Protein AF-A0AAV3TCG2-F1 (afdb_monomer)

InterPro domains:
  IPR040624 Halobacterial output domain 1 [PF18545] (25-95)

pLDDT: mean 70.01, std 12.6, range [38.59, 86.44]

Structure (mmCIF, N/CA/C/O backbone):
data_AF-A0AAV3TCG2-F1
#
_entry.id   AF-A0AAV3TCG2-F1
#
loop_
_atom_site.group_PDB
_atom_site.id
_atom_site.type_symbol
_atom_site.label_atom_id
_atom_site.label_alt_id
_atom_site.label_comp_id
_atom_site.label_asym_id
_atom_site.label_entity_id
_atom_site.label_seq_id
_atom_site.pdbx_PDB_ins_code
_atom_site.Cartn_x
_atom_site.Cartn_y
_atom_site.Cartn_z
_atom_site.occupancy
_atom_site.B_iso_or_equiv
_atom_site.auth_seq_id
_atom_site.auth_comp_id
_atom_site.auth_asym_id
_atom_site.auth_atom_id
_atom_site.pdbx_PDB_model_num
ATOM 1 N N . MET A 1 1 ? 16.466 -32.791 27.736 1.00 48.09 1 MET A N 1
ATOM 2 C CA . MET A 1 1 ? 16.681 -32.815 26.272 1.00 48.09 1 MET A CA 1
ATOM 3 C C . MET A 1 1 ? 15.536 -33.584 25.642 1.00 48.09 1 MET A C 1
ATOM 5 O O . MET A 1 1 ? 15.319 -34.723 26.018 1.00 48.09 1 MET A O 1
ATOM 9 N N . GLY A 1 2 ? 14.793 -32.948 24.742 1.00 41.44 2 GLY A N 1
ATOM 10 C CA . GLY A 1 2 ? 13.639 -33.527 24.054 1.00 41.44 2 GLY A CA 1
ATOM 11 C C . GLY A 1 2 ? 13.072 -32.467 23.123 1.00 41.44 2 GLY A C 1
ATOM 12 O O . GLY A 1 2 ? 12.296 -31.622 23.546 1.00 41.44 2 GLY A O 1
ATOM 13 N N . ARG A 1 3 ? 13.614 -32.434 21.904 1.00 67.19 3 ARG A N 1
ATOM 14 C CA . ARG A 1 3 ? 13.292 -31.501 20.815 1.00 67.19 3 ARG A CA 1
ATOM 15 C C . ARG A 1 3 ? 11.817 -31.618 20.441 1.00 67.19 3 ARG A C 1
ATOM 17 O O . ARG A 1 3 ? 11.350 -32.743 20.454 1.00 67.19 3 ARG A O 1
ATOM 24 N N . ASN A 1 4 ? 11.191 -30.493 20.072 1.00 47.38 4 ASN A N 1
ATOM 25 C CA . ASN A 1 4 ? 10.195 -30.257 19.004 1.00 47.38 4 ASN A CA 1
ATOM 26 C C . ASN A 1 4 ? 10.027 -28.717 18.962 1.00 47.38 4 ASN A C 1
ATOM 28 O O . ASN A 1 4 ? 9.596 -28.133 19.943 1.00 47.38 4 ASN A O 1
ATOM 32 N N . GLY A 1 5 ? 10.482 -27.950 17.973 1.00 42.56 5 GLY A N 1
ATOM 33 C CA . GLY A 1 5 ? 10.334 -28.186 16.546 1.00 42.56 5 GLY A CA 1
ATOM 34 C C . GLY A 1 5 ? 9.096 -27.435 16.054 1.00 42.56 5 GLY A C 1
ATOM 35 O O . GLY A 1 5 ? 7.996 -27.944 16.195 1.00 42.56 5 GLY A O 1
ATOM 36 N N . ARG A 1 6 ? 9.322 -26.255 15.459 1.00 47.91 6 ARG A N 1
ATOM 37 C CA . ARG A 1 6 ? 8.387 -25.459 14.640 1.00 47.91 6 ARG A CA 1
ATOM 38 C C . ARG A 1 6 ? 7.120 -24.950 15.333 1.00 47.91 6 ARG A C 1
ATOM 40 O O . ARG A 1 6 ? 6.039 -25.503 15.192 1.00 47.91 6 ARG A O 1
ATOM 47 N N . GLY A 1 7 ? 7.244 -23.774 15.932 1.00 38.59 7 GLY A N 1
ATOM 48 C CA . GLY A 1 7 ? 6.184 -22.781 15.834 1.00 38.59 7 GLY A CA 1
ATOM 49 C C . GLY A 1 7 ? 6.502 -21.846 14.674 1.00 38.59 7 GLY A C 1
ATOM 50 O O . GLY A 1 7 ? 6.844 -20.698 14.924 1.00 38.59 7 GLY A O 1
ATOM 51 N N . ASP A 1 8 ? 6.418 -22.331 13.430 1.00 42.84 8 ASP A N 1
ATOM 52 C CA . ASP A 1 8 ? 6.100 -21.446 12.303 1.00 42.84 8 ASP A CA 1
ATOM 53 C C . ASP A 1 8 ? 4.649 -21.008 12.528 1.00 42.84 8 ASP A C 1
ATOM 55 O O . ASP A 1 8 ? 3.686 -21.588 12.045 1.00 42.84 8 ASP A O 1
ATOM 59 N N . ARG A 1 9 ? 4.501 -20.095 13.480 1.00 45.12 9 ARG A N 1
ATOM 60 C CA . ARG A 1 9 ? 3.286 -19.362 13.759 1.00 45.12 9 ARG A CA 1
ATOM 61 C C . ARG A 1 9 ? 3.659 -17.932 13.432 1.00 45.12 9 ARG A C 1
ATOM 63 O O . ARG A 1 9 ? 3.800 -17.113 14.333 1.00 45.12 9 ARG A O 1
ATOM 70 N N . SER A 1 10 ? 3.832 -17.632 12.142 1.00 41.59 10 SER A N 1
ATOM 71 C CA . SER A 1 10 ? 3.393 -16.310 11.699 1.00 41.59 10 SER A CA 1
ATOM 72 C C . SER A 1 10 ? 1.886 -16.321 11.889 1.00 41.59 10 SER A C 1
ATOM 74 O O . SER A 1 10 ? 1.126 -16.652 10.987 1.00 41.59 10 SER A O 1
ATOM 76 N N . ALA A 1 11 ? 1.477 -16.092 13.135 1.00 49.44 11 ALA A N 1
ATOM 77 C CA . ALA A 1 11 ? 0.148 -15.658 13.460 1.00 49.44 11 ALA A CA 1
ATOM 78 C C . ALA A 1 11 ? 0.002 -14.320 12.739 1.00 49.44 11 ALA A C 1
ATOM 80 O O . ALA A 1 11 ? 0.359 -13.269 13.261 1.00 49.44 11 ALA A O 1
ATOM 81 N N . THR A 1 12 ? -0.462 -14.369 11.495 1.00 51.91 12 THR A N 1
ATOM 82 C CA . THR A 1 12 ? -1.329 -13.315 11.002 1.00 51.91 12 THR A CA 1
ATOM 83 C C . THR A 1 12 ? -2.580 -13.442 11.862 1.00 51.91 12 THR A C 1
ATOM 85 O O . THR A 1 12 ? -3.475 -14.241 11.587 1.00 51.91 12 THR A O 1
ATOM 88 N N . ASP A 1 13 ? -2.517 -12.787 13.016 1.00 50.22 13 ASP A N 1
ATOM 89 C CA . ASP A 1 13 ? -3.588 -12.608 13.978 1.00 50.22 13 ASP A CA 1
ATOM 90 C C . ASP A 1 13 ? -4.738 -11.916 13.244 1.00 50.22 13 ASP A C 1
ATOM 92 O O . ASP A 1 13 ? -4.691 -10.712 13.044 1.00 50.22 13 ASP A O 1
ATOM 96 N N . GLY A 1 14 ? -5.664 -12.704 12.689 1.00 50.56 14 GLY A N 1
ATOM 97 C CA . GLY A 1 14 ? -7.011 -12.319 12.244 1.00 50.56 14 GLY A CA 1
ATOM 98 C C . GLY A 1 14 ? -7.206 -11.141 11.278 1.00 50.56 14 GLY A C 1
ATOM 99 O O . GLY A 1 14 ? -8.349 -10.889 10.914 1.00 50.56 14 GLY A O 1
ATOM 100 N N . GLY A 1 15 ? -6.169 -10.416 10.864 1.00 56.66 15 GLY A N 1
ATOM 101 C CA . GLY A 1 15 ? -6.274 -9.280 9.958 1.00 56.66 15 GLY A CA 1
ATOM 102 C C . GLY A 1 15 ? -6.472 -9.772 8.535 1.00 56.66 15 GLY A C 1
ATOM 103 O O . GLY A 1 15 ? -5.728 -10.642 8.073 1.00 56.66 15 GLY A O 1
ATOM 104 N N . ALA A 1 16 ? -7.468 -9.235 7.829 1.00 70.31 16 ALA A N 1
ATOM 105 C CA . ALA A 1 16 ? -7.618 -9.519 6.412 1.00 70.31 16 ALA A CA 1
ATOM 106 C C . ALA A 1 16 ? -6.323 -9.095 5.697 1.00 70.31 16 ALA A C 1
ATOM 108 O O . ALA A 1 16 ? -5.911 -7.935 5.758 1.00 70.31 16 ALA A O 1
ATOM 109 N N . GLU A 1 17 ? -5.641 -10.050 5.062 1.00 76.50 17 GLU A N 1
ATOM 110 C CA . GLU A 1 17 ? -4.557 -9.769 4.124 1.00 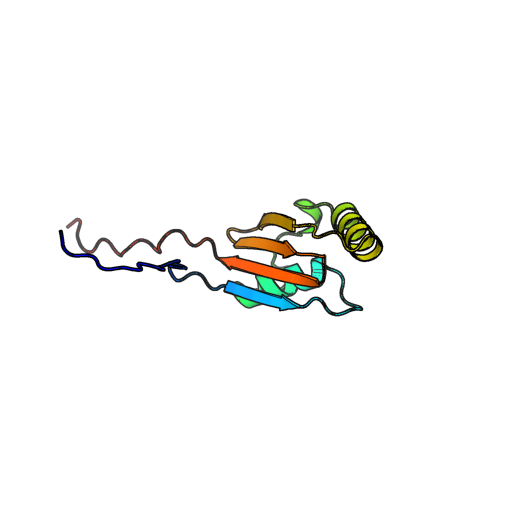76.50 17 GLU A CA 1
ATOM 111 C C . GLU A 1 17 ? -5.103 -9.971 2.713 1.00 76.50 17 GLU A C 1
ATOM 113 O O . GLU A 1 17 ? -5.606 -11.045 2.379 1.00 76.50 17 GLU A O 1
ATOM 118 N N . VAL A 1 18 ? -4.980 -8.948 1.871 1.00 82.44 18 VAL A N 1
ATOM 119 C CA . VAL A 1 18 ? -5.232 -9.066 0.438 1.00 82.44 18 VAL A CA 1
ATOM 120 C C . VAL A 1 18 ? -3.930 -8.867 -0.319 1.00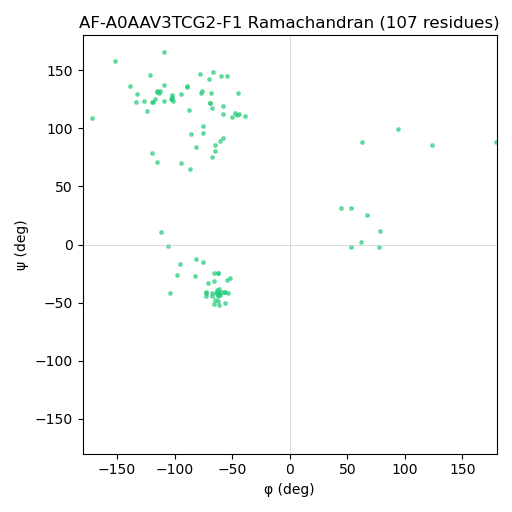 82.44 18 VAL A C 1
ATOM 122 O O . VAL A 1 18 ? -3.181 -7.915 -0.094 1.00 82.44 18 VAL A O 1
ATOM 125 N N . VAL A 1 19 ? -3.656 -9.789 -1.235 1.00 84.94 19 VAL A N 1
ATOM 126 C CA . VAL A 1 19 ? -2.588 -9.650 -2.219 1.00 84.94 19 VAL A CA 1
ATOM 127 C C . VAL A 1 19 ? -3.246 -9.434 -3.565 1.00 84.94 19 VAL A C 1
ATOM 129 O O . VAL A 1 19 ? -4.057 -10.252 -3.994 1.00 84.94 19 VAL A O 1
ATOM 132 N N . VAL A 1 20 ? -2.901 -8.329 -4.215 1.00 83.56 20 VAL A N 1
ATOM 133 C CA . VAL A 1 20 ? -3.359 -8.032 -5.566 1.00 83.56 20 VAL A CA 1
ATOM 134 C C . VAL A 1 20 ? -2.174 -7.853 -6.494 1.00 83.56 20 VAL A C 1
ATOM 136 O O . VAL A 1 20 ? -1.118 -7.333 -6.119 1.00 83.56 20 VAL A O 1
ATOM 139 N N . GLU A 1 21 ? -2.379 -8.283 -7.727 1.00 82.88 21 GLU A N 1
ATOM 140 C CA . GLU A 1 21 ? -1.484 -7.985 -8.829 1.00 82.88 21 GLU A CA 1
ATOM 141 C C . GLU A 1 21 ? -2.015 -6.752 -9.550 1.00 82.88 21 GLU A C 1
ATOM 143 O O . GLU A 1 21 ? -3.200 -6.662 -9.883 1.00 82.88 21 GLU A O 1
ATOM 148 N N . ARG A 1 22 ? -1.134 -5.778 -9.754 1.00 79.56 22 ARG A N 1
ATOM 149 C CA . ARG A 1 22 ? -1.431 -4.569 -10.511 1.00 79.56 22 ARG A CA 1
ATOM 150 C C . ARG A 1 22 ? -1.620 -4.942 -11.983 1.00 79.56 22 ARG A C 1
ATOM 152 O O . ARG A 1 22 ? -0.761 -5.589 -12.577 1.00 79.56 22 ARG A O 1
ATOM 159 N N . GLY A 1 23 ? -2.711 -4.480 -12.591 1.00 73.38 23 GLY A N 1
ATOM 160 C CA . GLY A 1 23 ? -2.889 -4.596 -14.039 1.00 73.38 23 GLY A CA 1
ATOM 161 C C . GLY A 1 23 ? -1.878 -3.731 -14.816 1.00 73.38 23 GLY A C 1
ATOM 162 O O . GLY A 1 23 ? -1.523 -2.649 -14.349 1.00 73.38 23 GLY A O 1
ATOM 163 N N . PRO A 1 24 ? -1.451 -4.135 -16.026 1.00 67.44 24 PRO A N 1
ATOM 164 C CA . PRO A 1 24 ? -0.448 -3.401 -16.811 1.00 67.44 24 PRO A CA 1
ATOM 165 C C . PRO A 1 24 ? -0.889 -1.981 -17.212 1.00 67.44 24 PRO A C 1
ATOM 167 O O . PRO A 1 24 ? -0.049 -1.114 -17.432 1.00 67.44 24 PRO A O 1
ATOM 170 N N . GLU A 1 25 ? -2.199 -1.735 -17.280 1.00 70.69 25 GLU A N 1
ATOM 171 C CA . GLU A 1 25 ? -2.804 -0.439 -17.627 1.00 70.69 25 GLU A CA 1
ATOM 172 C C . GLU A 1 25 ? -3.395 0.287 -16.402 1.00 70.69 25 GLU A C 1
ATOM 174 O O . GLU A 1 25 ? -3.932 1.389 -16.513 1.00 70.69 25 GLU A O 1
ATOM 179 N N . GLU A 1 26 ? -3.328 -0.327 -15.216 1.00 74.94 26 GLU A N 1
ATOM 180 C CA . GLU A 1 26 ? -3.848 0.243 -13.973 1.00 74.94 26 GLU A CA 1
ATOM 181 C C . GLU A 1 26 ? -2.758 1.075 -13.286 1.00 74.94 26 GLU A C 1
ATOM 183 O O . GLU A 1 26 ? -1.609 0.648 -13.195 1.00 74.94 26 GLU A O 1
ATOM 188 N N . SER A 1 27 ? -3.079 2.269 -12.780 1.00 77.06 27 SER A N 1
ATOM 189 C CA . SER A 1 27 ? -2.148 3.038 -11.941 1.00 77.06 27 SER A CA 1
ATOM 190 C C . SER A 1 27 ? -1.969 2.367 -10.582 1.00 77.06 27 SER A C 1
ATOM 192 O O . SER A 1 27 ? -2.943 1.899 -9.989 1.00 77.06 27 SER A O 1
ATOM 194 N N . LEU A 1 28 ? -0.750 2.391 -10.037 1.00 76.81 28 LEU A N 1
ATOM 195 C CA . LEU A 1 28 ? -0.458 1.795 -8.728 1.00 76.81 28 LEU A CA 1
ATOM 196 C C . LEU A 1 28 ? -1.394 2.321 -7.630 1.00 76.81 28 LEU A C 1
ATOM 198 O O . LEU A 1 28 ? -1.919 1.551 -6.830 1.00 76.81 28 LEU A O 1
ATOM 202 N N . THR A 1 29 ? -1.668 3.624 -7.636 1.00 76.25 29 THR A N 1
ATOM 203 C CA . THR A 1 29 ? -2.585 4.263 -6.685 1.00 76.25 29 THR A CA 1
ATOM 204 C C . THR A 1 29 ? -3.994 3.693 -6.765 1.00 76.25 29 THR A C 1
ATOM 206 O O . THR A 1 29 ? -4.615 3.448 -5.736 1.00 76.25 29 THR A O 1
ATOM 209 N N . ARG A 1 30 ? -4.493 3.433 -7.977 1.00 79.88 30 ARG A N 1
ATOM 210 C CA . ARG A 1 30 ? -5.823 2.854 -8.188 1.00 79.88 30 ARG A CA 1
ATOM 211 C C . ARG A 1 30 ? -5.880 1.413 -7.691 1.00 79.88 30 ARG A C 1
ATOM 213 O O . ARG A 1 30 ? -6.836 1.048 -7.016 1.00 79.88 30 ARG A O 1
ATOM 220 N N . ALA A 1 31 ? -4.833 0.632 -7.949 1.00 83.75 31 ALA A N 1
ATOM 221 C CA . ALA A 1 31 ? -4.718 -0.731 -7.443 1.00 83.75 31 ALA A CA 1
ATOM 222 C C . ALA A 1 31 ? -4.726 -0.768 -5.901 1.00 83.75 31 ALA A C 1
ATOM 224 O O . ALA A 1 31 ? -5.435 -1.579 -5.300 1.00 83.75 31 ALA A O 1
ATOM 225 N N . ILE A 1 32 ? -3.996 0.149 -5.252 1.00 80.00 32 ILE A N 1
ATOM 226 C CA . ILE A 1 32 ? -3.981 0.283 -3.787 1.00 80.00 32 ILE A CA 1
ATOM 227 C C . ILE A 1 32 ? -5.359 0.725 -3.277 1.00 80.00 32 ILE A C 1
ATOM 229 O O . ILE A 1 32 ? -5.908 0.053 -2.408 1.00 80.00 32 ILE A O 1
ATOM 233 N N . LEU A 1 33 ? -5.947 1.795 -3.827 1.00 80.25 33 LEU A N 1
ATOM 234 C CA . LEU A 1 33 ? -7.264 2.305 -3.420 1.00 80.25 33 LEU A CA 1
ATOM 235 C C . LEU A 1 33 ? -8.343 1.234 -3.523 1.00 80.25 33 LEU A C 1
ATOM 237 O O . LEU A 1 33 ? -9.040 0.978 -2.548 1.00 80.25 33 LEU A O 1
ATOM 241 N N . ARG A 1 34 ? -8.434 0.553 -4.668 1.00 83.06 34 ARG A N 1
ATOM 242 C CA . ARG A 1 34 ? -9.371 -0.552 -4.886 1.00 83.06 34 ARG A CA 1
ATOM 243 C C . ARG A 1 34 ? -9.196 -1.655 -3.846 1.00 83.06 34 ARG A C 1
ATOM 245 O O . ARG A 1 34 ? -10.183 -2.205 -3.365 1.00 83.06 34 ARG A O 1
ATOM 252 N N . SER A 1 35 ? -7.955 -1.981 -3.502 1.00 83.62 35 SER A N 1
ATOM 253 C CA . SER A 1 35 ? -7.648 -3.049 -2.551 1.00 83.62 35 SER A CA 1
ATOM 254 C C . SER A 1 35 ? -7.991 -2.658 -1.118 1.00 83.62 35 SER A C 1
ATOM 256 O O . SER A 1 35 ? -8.633 -3.438 -0.423 1.00 83.62 35 SER A O 1
ATOM 258 N N . VAL A 1 36 ? -7.641 -1.440 -0.688 1.00 80.00 36 VAL A N 1
ATOM 259 C CA . VAL A 1 36 ? -8.031 -0.914 0.631 1.00 80.00 36 VAL A CA 1
ATOM 260 C C . VAL A 1 36 ? -9.553 -0.784 0.724 1.00 80.00 36 VAL A C 1
ATOM 262 O O . VAL A 1 36 ? -10.133 -1.146 1.743 1.00 80.00 36 VAL A O 1
ATOM 265 N N . ALA A 1 37 ? -10.208 -0.320 -0.341 1.00 82.06 37 ALA A N 1
ATOM 266 C CA . ALA A 1 37 ? -11.659 -0.181 -0.428 1.00 82.06 37 ALA A CA 1
ATOM 267 C C . ALA A 1 37 ? -12.354 -1.539 -0.298 1.00 82.06 37 ALA A C 1
ATOM 269 O O . ALA A 1 37 ? -13.258 -1.693 0.520 1.00 82.06 37 ALA A O 1
ATOM 270 N N . ALA A 1 38 ? -11.889 -2.542 -1.050 1.00 82.38 38 ALA A N 1
ATOM 271 C CA . ALA A 1 38 ? -12.403 -3.907 -0.977 1.00 82.38 38 ALA A CA 1
ATOM 272 C C . ALA A 1 38 ? -12.205 -4.524 0.413 1.00 82.38 38 ALA A C 1
ATOM 274 O O . ALA A 1 38 ? -13.091 -5.216 0.905 1.00 82.38 38 ALA A O 1
ATOM 275 N N . LEU A 1 39 ? -11.065 -4.247 1.046 1.00 79.62 39 LEU A N 1
ATOM 276 C CA . LEU A 1 39 ? -10.711 -4.785 2.354 1.00 79.62 39 LEU A CA 1
ATOM 277 C C . LEU A 1 39 ? 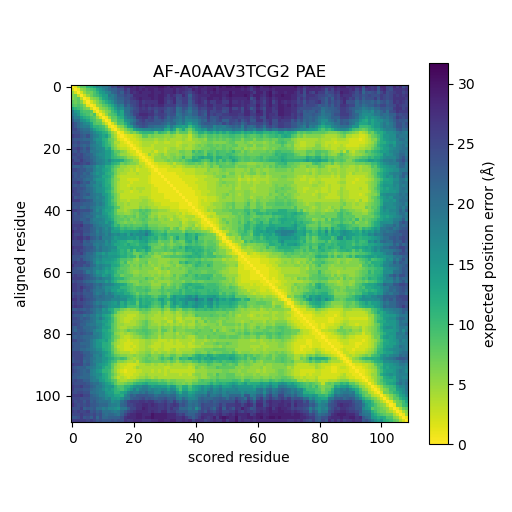-11.523 -4.134 3.485 1.00 79.62 39 LEU A C 1
ATOM 279 O O . LEU A 1 39 ? -12.046 -4.834 4.341 1.00 79.62 39 LEU A O 1
ATOM 283 N N . LYS A 1 40 ? -11.727 -2.813 3.436 1.00 75.62 40 LYS A N 1
ATOM 284 C CA . LYS A 1 40 ? -12.566 -2.077 4.397 1.00 75.62 40 LYS A CA 1
ATOM 285 C C . LYS A 1 40 ? -14.069 -2.142 4.102 1.00 75.62 40 LYS A C 1
ATOM 287 O O . LYS A 1 40 ? -14.867 -1.719 4.934 1.00 75.62 40 LYS A O 1
ATOM 292 N N . GLY A 1 41 ? -14.464 -2.616 2.921 1.00 76.69 41 GLY A N 1
ATOM 293 C CA . GLY A 1 41 ? -15.856 -2.598 2.465 1.00 76.69 41 GLY A CA 1
ATOM 294 C C . GLY A 1 41 ? -16.410 -1.190 2.210 1.00 76.69 41 GLY A C 1
ATOM 295 O O . GLY A 1 41 ? -17.619 -0.984 2.305 1.00 76.69 41 GLY A O 1
ATOM 296 N N . VAL A 1 42 ? -15.545 -0.219 1.903 1.00 81.12 42 VAL A N 1
ATOM 297 C CA . VAL A 1 42 ? -15.924 1.179 1.623 1.00 81.12 42 VAL A CA 1
ATOM 298 C C . VAL A 1 42 ? -15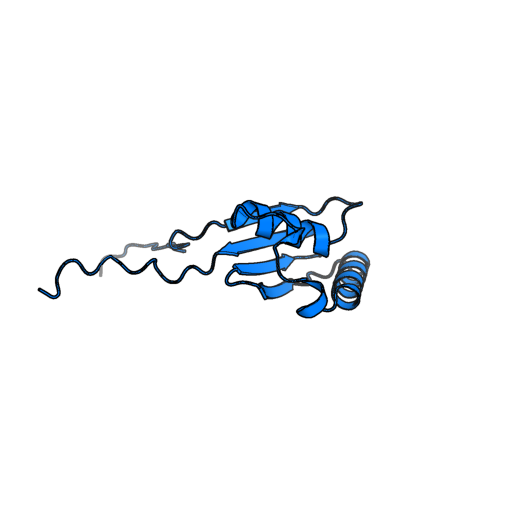.741 1.510 0.145 1.00 81.12 42 VAL A C 1
ATOM 300 O O . VAL A 1 42 ? -15.099 0.773 -0.600 1.00 81.12 42 VAL A O 1
ATOM 303 N N . ALA A 1 43 ? -16.311 2.625 -0.311 1.00 74.69 43 ALA A N 1
ATOM 304 C CA . ALA A 1 43 ? -16.103 3.086 -1.679 1.00 74.69 43 ALA A CA 1
ATOM 305 C C . ALA A 1 43 ? -14.732 3.769 -1.827 1.00 74.69 43 ALA A C 1
ATOM 307 O O . ALA A 1 43 ? -14.295 4.479 -0.929 1.00 74.69 43 ALA A O 1
ATOM 308 N N . GLU A 1 44 ? -14.093 3.650 -2.997 1.00 72.56 44 GLU A N 1
ATOM 309 C CA . GLU A 1 44 ? -12.801 4.308 -3.289 1.00 72.56 44 GLU A CA 1
ATOM 310 C C . GLU A 1 44 ? -12.830 5.829 -3.053 1.00 72.56 44 GLU A C 1
ATOM 312 O O . GLU A 1 44 ? -11.822 6.416 -2.688 1.00 72.56 44 GLU A O 1
ATOM 317 N N . ARG A 1 45 ? -13.998 6.457 -3.240 1.00 71.62 45 ARG A N 1
ATOM 318 C CA . ARG A 1 45 ? -14.240 7.894 -3.020 1.00 71.62 45 ARG A CA 1
ATOM 319 C C . ARG A 1 45 ? -14.354 8.308 -1.547 1.00 71.62 45 ARG A C 1
ATOM 321 O O . ARG A 1 45 ? -14.367 9.499 -1.273 1.00 71.62 45 ARG A O 1
ATOM 328 N N . ASP A 1 46 ? -14.536 7.341 -0.653 1.00 70.12 46 ASP A N 1
ATOM 329 C CA . ASP A 1 46 ? -14.652 7.544 0.798 1.00 70.12 46 ASP A CA 1
ATOM 330 C C . ASP A 1 46 ? -13.297 7.354 1.500 1.00 70.12 46 ASP A C 1
ATOM 332 O O . ASP A 1 46 ? -13.098 7.788 2.630 1.00 70.12 46 ASP A O 1
ATOM 336 N N . LEU A 1 47 ? -12.336 6.727 0.812 1.00 68.44 47 LEU A N 1
ATOM 337 C CA . LEU A 1 47 ? -10.958 6.674 1.271 1.00 68.44 47 LEU A CA 1
ATOM 338 C C . LEU A 1 47 ? -10.344 8.070 1.166 1.00 68.44 47 LEU A C 1
ATOM 340 O O . LEU A 1 47 ? -10.282 8.638 0.075 1.00 68.44 47 LEU A O 1
ATOM 344 N N . ASP A 1 48 ? -9.870 8.580 2.304 1.00 63.38 48 ASP A N 1
ATOM 345 C CA . ASP A 1 48 ? -9.061 9.798 2.390 1.00 63.38 48 ASP A CA 1
ATOM 346 C C . ASP A 1 48 ? -7.985 9.777 1.302 1.00 63.38 48 ASP A C 1
ATOM 348 O O . ASP A 1 48 ? -7.341 8.747 1.073 1.00 63.38 48 ASP A O 1
ATOM 352 N N . THR A 1 49 ? -7.870 10.862 0.544 1.00 65.94 49 THR A N 1
ATOM 353 C CA . THR A 1 49 ? -7.197 10.841 -0.749 1.00 65.94 49 THR A CA 1
ATOM 354 C C . THR A 1 49 ? -5.758 10.358 -0.562 1.00 65.94 49 THR A C 1
ATOM 356 O O . THR A 1 49 ? -4.936 11.050 0.023 1.00 65.94 49 THR A O 1
ATOM 359 N N . LEU A 1 50 ? -5.407 9.171 -1.076 1.00 65.81 50 LEU A N 1
ATOM 360 C CA . LEU A 1 50 ? -4.039 8.627 -0.973 1.00 65.81 50 LEU A CA 1
ATOM 361 C C . LEU A 1 50 ? -2.979 9.627 -1.469 1.00 65.81 50 LEU A C 1
ATOM 363 O O . LEU A 1 50 ? -1.862 9.640 -0.969 1.00 65.81 50 LEU A O 1
ATOM 367 N N . TYR A 1 51 ? -3.376 10.493 -2.403 1.00 61.28 51 TYR A N 1
ATOM 368 C CA . TYR A 1 51 ? -2.616 11.612 -2.955 1.00 61.28 51 TYR A CA 1
ATOM 369 C C . TYR A 1 51 ? -2.240 12.693 -1.923 1.00 61.28 51 TYR A C 1
ATOM 371 O O . TYR A 1 51 ? -1.266 13.407 -2.133 1.00 61.28 51 TYR A O 1
ATOM 379 N N . GLU A 1 52 ? -2.984 12.828 -0.822 1.00 66.00 52 GLU A N 1
ATOM 380 C CA . GLU A 1 52 ? -2.660 13.746 0.280 1.00 66.00 52 GLU A CA 1
ATOM 381 C C . GLU A 1 52 ? -1.628 13.149 1.244 1.00 66.00 52 GLU A C 1
ATOM 383 O O . GLU A 1 52 ? -0.865 13.883 1.867 1.00 66.00 52 GLU A O 1
ATOM 388 N N . SER A 1 53 ? -1.569 11.817 1.346 1.00 65.94 53 SER A N 1
ATOM 389 C CA . SER A 1 53 ? -0.634 11.111 2.235 1.00 65.94 53 SER A CA 1
ATOM 390 C C . SER A 1 53 ? 0.631 10.612 1.533 1.00 65.94 53 SER A C 1
ATOM 392 O O . SER A 1 53 ? 1.661 10.429 2.182 1.00 65.94 53 SER A O 1
ATOM 394 N N . VAL A 1 54 ? 0.573 10.353 0.226 1.00 67.25 54 VAL A N 1
ATOM 395 C CA . VAL A 1 54 ? 1.688 9.807 -0.546 1.00 67.25 54 VAL A CA 1
ATOM 396 C C . VAL A 1 54 ? 1.797 10.489 -1.903 1.00 67.25 54 VAL A C 1
ATOM 398 O O . VAL A 1 54 ? 0.811 10.673 -2.618 1.00 67.25 54 VAL A O 1
ATOM 401 N N . ASP A 1 55 ? 3.030 10.816 -2.283 1.00 74.00 55 ASP A N 1
ATOM 402 C CA . ASP A 1 55 ? 3.322 11.356 -3.603 1.00 74.00 55 ASP A CA 1
ATOM 403 C C . ASP A 1 55 ? 3.258 10.228 -4.644 1.00 74.00 55 ASP A C 1
ATOM 405 O O . ASP A 1 55 ? 4.139 9.366 -4.750 1.00 74.00 55 ASP A O 1
ATOM 409 N N . VAL A 1 56 ? 2.146 10.196 -5.375 1.00 71.31 56 VAL A N 1
ATOM 410 C CA . VAL A 1 56 ? 1.855 9.156 -6.368 1.00 71.31 56 VAL A CA 1
ATOM 411 C C . VAL A 1 56 ? 2.821 9.193 -7.549 1.00 71.31 56 VAL A C 1
ATOM 413 O O . VAL A 1 56 ? 3.133 8.142 -8.107 1.00 71.31 56 VAL A O 1
ATOM 416 N N . GLU A 1 57 ? 3.325 10.375 -7.914 1.00 74.31 57 GLU A N 1
ATOM 417 C CA . GLU A 1 57 ? 4.243 10.537 -9.039 1.00 74.31 57 GLU A CA 1
ATOM 418 C C . GLU A 1 57 ? 5.620 9.987 -8.673 1.00 74.31 57 GLU A C 1
ATOM 420 O O . GLU A 1 57 ? 6.237 9.265 -9.464 1.00 74.31 57 GLU A O 1
ATOM 425 N N . ALA A 1 58 ? 6.076 10.245 -7.444 1.00 77.19 58 ALA A N 1
ATOM 426 C CA . ALA A 1 58 ? 7.293 9.652 -6.911 1.00 77.19 58 ALA A CA 1
ATOM 427 C C . ALA A 1 58 ? 7.199 8.119 -6.849 1.00 77.19 58 ALA A C 1
ATOM 429 O O . ALA A 1 58 ? 8.147 7.428 -7.234 1.00 77.19 58 ALA A O 1
ATOM 430 N N . LEU A 1 59 ? 6.056 7.578 -6.415 1.00 75.69 59 LEU A N 1
ATOM 431 C CA . LEU A 1 59 ? 5.844 6.134 -6.307 1.00 75.69 59 LEU A CA 1
ATOM 432 C C . LEU A 1 59 ? 5.799 5.449 -7.686 1.00 75.69 59 LEU A C 1
ATOM 434 O O . LEU A 1 59 ? 6.450 4.421 -7.888 1.00 75.69 59 LEU A O 1
ATOM 438 N N . GLU A 1 60 ? 5.094 6.038 -8.656 1.00 77.38 60 GLU A N 1
ATOM 439 C CA . GLU A 1 60 ? 5.050 5.552 -10.043 1.00 77.38 60 GLU A CA 1
ATOM 440 C C . GLU A 1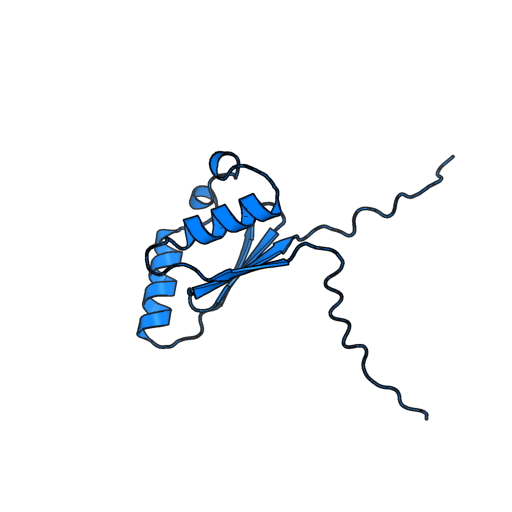 60 ? 6.433 5.628 -10.708 1.00 77.38 60 GLU A C 1
ATOM 442 O O . GLU A 1 60 ? 6.861 4.681 -11.372 1.00 77.38 60 GLU A O 1
ATOM 447 N N . SER A 1 61 ? 7.173 6.719 -10.489 1.00 80.12 61 SER A N 1
ATOM 448 C CA . SER A 1 61 ? 8.541 6.883 -10.995 1.00 80.12 61 SER A CA 1
ATOM 449 C C . SER A 1 61 ? 9.492 5.836 -10.408 1.00 80.12 61 SER A C 1
ATOM 451 O O . SER A 1 61 ? 10.273 5.216 -11.138 1.00 80.12 61 SER A O 1
ATOM 453 N N . LEU A 1 62 ? 9.382 5.577 -9.101 1.00 77.31 62 LEU A N 1
ATOM 454 C CA . LEU A 1 62 ? 10.178 4.577 -8.398 1.00 77.31 62 LEU A CA 1
ATOM 455 C C . LEU A 1 62 ? 9.922 3.167 -8.945 1.00 77.31 62 LEU A C 1
ATOM 457 O O . LEU A 1 62 ? 10.871 2.427 -9.207 1.00 77.31 62 LEU A O 1
ATOM 461 N N . VAL A 1 63 ? 8.658 2.814 -9.175 1.00 74.19 63 VAL A N 1
ATOM 462 C CA . VAL A 1 63 ? 8.275 1.532 -9.777 1.00 74.19 63 VAL A CA 1
ATOM 463 C C . VAL A 1 63 ? 8.769 1.411 -11.212 1.00 74.19 63 VAL A C 1
ATOM 465 O O . VAL A 1 63 ? 9.405 0.416 -11.554 1.00 74.19 63 VAL A O 1
ATOM 468 N N . ARG A 1 64 ? 8.566 2.438 -12.043 1.00 76.81 64 ARG A N 1
ATOM 469 C CA . ARG A 1 64 ? 9.038 2.433 -13.434 1.00 76.81 64 ARG A CA 1
ATOM 470 C C . ARG A 1 64 ? 10.548 2.208 -13.507 1.00 76.81 64 ARG A C 1
ATOM 472 O O . ARG A 1 64 ? 11.037 1.457 -14.348 1.00 76.81 64 ARG A O 1
ATOM 479 N N . HIS A 1 65 ? 11.290 2.843 -12.605 1.00 76.62 65 HIS A N 1
ATOM 480 C CA . HIS A 1 65 ? 12.735 2.690 -12.510 1.00 76.62 65 HIS A CA 1
ATOM 481 C C . HIS A 1 65 ? 13.154 1.309 -11.969 1.00 76.62 65 HIS A C 1
ATOM 483 O O . HIS A 1 65 ? 14.177 0.769 -12.388 1.00 76.62 65 HIS A O 1
ATOM 489 N N . SER A 1 66 ? 12.349 0.722 -11.078 1.00 75.75 66 SER A N 1
ATOM 490 C CA . SER A 1 66 ? 12.506 -0.642 -10.563 1.00 75.75 66 SER A CA 1
ATOM 491 C C . SER A 1 66 ? 12.396 -1.683 -11.676 1.00 75.75 66 SER A C 1
ATOM 493 O O . SER A 1 66 ? 13.319 -2.483 -11.833 1.00 75.75 66 SER A O 1
ATOM 495 N N . SER A 1 67 ? 11.322 -1.636 -12.476 1.00 71.12 67 SER A N 1
ATOM 496 C CA . SER A 1 67 ? 11.110 -2.556 -13.604 1.00 71.12 67 SER A CA 1
ATOM 497 C C . SER A 1 67 ? 12.193 -2.402 -14.669 1.00 71.12 67 SER A C 1
ATOM 499 O O . SER A 1 67 ? 12.686 -3.391 -15.196 1.00 71.12 67 SER A O 1
ATOM 501 N N . ALA A 1 68 ? 12.631 -1.169 -14.948 1.00 72.56 68 ALA A N 1
ATOM 502 C CA . ALA A 1 68 ? 13.689 -0.920 -15.927 1.00 72.56 68 ALA A CA 1
ATOM 503 C C . ALA A 1 68 ? 15.061 -1.493 -15.518 1.00 72.56 68 ALA A C 1
ATOM 505 O O . ALA A 1 68 ? 15.904 -1.732 -16.380 1.00 72.56 68 ALA A O 1
ATOM 506 N N . ARG A 1 69 ? 15.310 -1.683 -14.216 1.00 71.94 69 ARG A N 1
ATOM 507 C CA . ARG A 1 69 ? 16.594 -2.166 -13.678 1.00 71.94 69 ARG A CA 1
ATOM 508 C C . ARG A 1 69 ? 16.520 -3.566 -13.065 1.00 71.94 69 ARG A C 1
ATOM 510 O O . ARG A 1 69 ? 17.456 -3.933 -12.357 1.00 71.94 69 ARG A O 1
ATOM 517 N N . ASP A 1 70 ? 15.416 -4.292 -13.260 1.00 68.12 70 ASP A N 1
ATOM 518 C CA . ASP A 1 70 ? 15.120 -5.578 -12.595 1.00 68.12 70 ASP A CA 1
ATOM 519 C C . ASP A 1 70 ? 15.427 -5.547 -11.080 1.00 68.12 70 ASP A C 1
ATOM 521 O O . ASP A 1 70 ? 15.886 -6.496 -10.448 1.00 68.12 70 ASP A O 1
ATOM 525 N N . SER A 1 71 ? 15.263 -4.371 -10.475 1.00 69.06 71 SER A N 1
ATOM 526 C CA . SER A 1 71 ? 15.626 -4.143 -9.084 1.00 69.06 71 SER A CA 1
ATOM 527 C C . SER A 1 71 ? 14.424 -4.488 -8.218 1.00 69.06 71 SER A C 1
ATOM 529 O O . SER A 1 71 ? 13.301 -4.109 -8.531 1.00 69.06 71 SER A O 1
ATOM 531 N N . ARG A 1 72 ? 14.627 -5.197 -7.103 1.00 70.00 72 ARG A N 1
ATOM 532 C CA . ARG A 1 72 ? 13.545 -5.483 -6.149 1.00 70.00 72 ARG A CA 1
ATOM 533 C C . ARG A 1 72 ? 13.328 -4.289 -5.227 1.00 70.00 72 ARG A C 1
ATOM 535 O O . ARG A 1 72 ? 13.853 -4.260 -4.117 1.00 70.00 72 ARG A O 1
ATOM 542 N N . VAL A 1 73 ? 12.549 -3.308 -5.676 1.00 76.25 73 VAL A N 1
ATOM 543 C CA . VAL A 1 73 ? 12.076 -2.237 -4.792 1.00 76.25 73 VAL A CA 1
ATOM 544 C C . VAL A 1 73 ? 10.943 -2.765 -3.913 1.00 76.25 73 VAL A C 1
ATOM 546 O O . VAL A 1 73 ? 10.002 -3.397 -4.398 1.00 76.25 73 VAL A O 1
ATOM 549 N N . ARG A 1 74 ? 11.040 -2.498 -2.608 1.00 81.56 74 ARG A N 1
ATOM 550 C CA . ARG A 1 74 ? 9.966 -2.704 -1.635 1.00 81.56 74 ARG A CA 1
ATOM 551 C C . ARG A 1 74 ? 9.620 -1.359 -1.011 1.00 81.56 74 ARG A C 1
ATOM 553 O O . ARG A 1 74 ? 10.492 -0.733 -0.417 1.00 81.56 74 ARG A O 1
ATOM 560 N N . VAL A 1 75 ? 8.360 -0.958 -1.122 1.00 81.00 75 VAL A N 1
ATOM 561 C CA . VAL A 1 75 ? 7.812 0.217 -0.436 1.00 81.00 75 VAL A CA 1
ATOM 562 C C . VAL A 1 75 ? 6.811 -0.274 0.594 1.00 81.00 75 VAL A C 1
ATOM 564 O O . VAL A 1 75 ? 5.979 -1.119 0.279 1.00 81.00 75 VAL A O 1
ATOM 567 N N . GLU A 1 76 ? 6.913 0.221 1.819 1.00 84.00 76 GLU A N 1
ATOM 568 C CA . GLU A 1 76 ? 6.010 -0.120 2.914 1.00 84.00 76 GLU A CA 1
ATOM 569 C C . GLU A 1 76 ? 5.563 1.160 3.606 1.00 84.00 76 GLU A C 1
ATOM 571 O O . GLU A 1 76 ? 6.395 2.001 3.947 1.00 84.00 76 GLU A O 1
ATOM 576 N N . PHE A 1 77 ? 4.255 1.313 3.782 1.00 80.56 77 PHE A N 1
ATOM 577 C CA . PHE A 1 77 ? 3.667 2.442 4.489 1.00 80.56 77 PHE A CA 1
ATOM 578 C C . PHE A 1 77 ? 2.334 2.045 5.124 1.00 80.56 77 PHE A C 1
ATOM 580 O O . PHE A 1 77 ? 1.684 1.086 4.706 1.00 80.56 77 PHE A O 1
ATOM 587 N N . THR A 1 78 ? 1.919 2.798 6.137 1.00 78.31 78 THR A N 1
ATOM 588 C CA . THR A 1 78 ? 0.642 2.582 6.821 1.00 78.31 78 THR A CA 1
ATOM 589 C C . THR A 1 78 ? -0.366 3.615 6.341 1.00 78.31 78 THR A C 1
ATOM 591 O O . THR A 1 78 ? -0.091 4.811 6.375 1.00 78.31 78 THR A O 1
ATOM 594 N N . PHE A 1 79 ? -1.539 3.161 5.915 1.00 75.44 79 PHE A N 1
ATOM 595 C CA . PHE A 1 79 ? -2.623 4.000 5.422 1.00 75.44 79 PHE A CA 1
ATOM 596 C C . PHE A 1 79 ? -3.943 3.567 6.059 1.00 75.44 79 PHE A C 1
ATOM 598 O O . PHE A 1 79 ? -4.329 2.407 5.950 1.00 75.44 79 PHE A O 1
ATOM 605 N N . GLN A 1 80 ? -4.634 4.483 6.748 1.00 72.62 80 GLN A N 1
ATOM 606 C CA . GLN A 1 80 ? -5.945 4.222 7.370 1.00 72.62 80 GLN A CA 1
ATOM 607 C C . GLN A 1 80 ? -5.975 2.990 8.311 1.00 72.62 80 GLN A C 1
ATOM 609 O O . GLN A 1 80 ? -6.995 2.312 8.428 1.00 72.62 80 GLN A O 1
ATOM 614 N N . GLY A 1 81 ? -4.861 2.672 8.983 1.00 74.31 81 GLY A N 1
ATOM 615 C CA . GLY A 1 81 ? -4.745 1.471 9.828 1.00 74.31 81 GLY A CA 1
ATOM 616 C C . GLY A 1 81 ? -4.517 0.165 9.053 1.00 74.31 81 GLY A C 1
ATOM 617 O O . GLY A 1 81 ? -4.591 -0.912 9.633 1.00 74.31 81 GLY A O 1
ATOM 618 N N . CYS A 1 82 ? -4.219 0.245 7.758 1.00 80.00 82 CYS A N 1
ATOM 619 C CA . CYS A 1 82 ? -3.778 -0.871 6.929 1.00 80.00 82 CYS A CA 1
ATOM 620 C C . CYS A 1 82 ? -2.294 -0.698 6.585 1.00 80.00 82 CYS A C 1
ATOM 622 O O . CYS A 1 82 ? -1.850 0.394 6.232 1.00 80.00 82 CYS A O 1
ATOM 624 N N . THR A 1 83 ? -1.520 -1.772 6.654 1.00 85.31 83 THR A N 1
ATOM 625 C CA . THR A 1 83 ? -0.135 -1.809 6.183 1.00 85.31 83 THR A CA 1
ATOM 626 C C . THR A 1 83 ? -0.129 -2.168 4.705 1.00 85.31 83 THR A C 1
ATOM 628 O O . THR A 1 83 ? -0.526 -3.268 4.330 1.00 85.31 83 THR A O 1
ATOM 631 N N . VAL A 1 84 ? 0.331 -1.245 3.864 1.00 83.19 84 VAL A N 1
ATOM 632 C CA . VAL A 1 84 ? 0.455 -1.424 2.416 1.00 83.19 84 VAL A CA 1
ATOM 633 C C . VAL A 1 84 ? 1.915 -1.696 2.074 1.00 83.19 84 VAL A C 1
ATOM 635 O O . VAL A 1 84 ? 2.804 -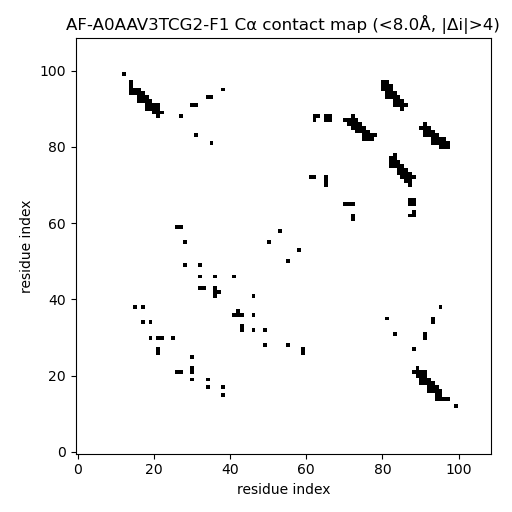0.916 2.411 1.00 83.19 84 VAL A O 1
ATOM 638 N N . VAL A 1 85 ? 2.167 -2.801 1.375 1.00 85.25 85 VAL A N 1
ATOM 639 C CA . VAL A 1 85 ? 3.490 -3.235 0.925 1.00 85.25 85 VAL A CA 1
ATOM 640 C C . VAL A 1 85 ? 3.474 -3.434 -0.585 1.00 85.25 85 VAL A C 1
ATOM 642 O O . VAL A 1 85 ? 2.836 -4.349 -1.097 1.00 85.25 85 VAL A O 1
ATOM 645 N N . VAL A 1 86 ? 4.238 -2.625 -1.310 1.00 81.56 86 VAL A N 1
ATOM 646 C CA . VAL A 1 86 ? 4.415 -2.734 -2.762 1.00 81.56 86 VAL A CA 1
ATOM 647 C C . VAL A 1 86 ? 5.766 -3.385 -3.051 1.00 81.56 86 VAL A C 1
ATOM 649 O O . VAL A 1 86 ? 6.796 -2.922 -2.559 1.00 81.56 86 VAL A O 1
ATOM 652 N N . ARG A 1 87 ? 5.784 -4.458 -3.847 1.00 81.69 87 ARG A N 1
ATOM 653 C CA . ARG A 1 87 ? 6.999 -5.161 -4.289 1.00 81.69 87 ARG A CA 1
ATOM 654 C C . ARG A 1 87 ? 7.116 -5.122 -5.805 1.00 81.69 87 ARG A C 1
ATOM 656 O O . ARG A 1 87 ? 6.215 -5.577 -6.501 1.00 81.69 87 ARG A O 1
ATOM 663 N N . GLY A 1 88 ? 8.224 -4.576 -6.303 1.00 72.50 88 GLY A N 1
ATOM 664 C CA . GLY A 1 88 ? 8.523 -4.494 -7.739 1.00 72.50 88 GLY A CA 1
ATOM 665 C C . GLY A 1 88 ? 7.526 -3.664 -8.555 1.00 72.50 88 GLY A C 1
ATOM 666 O O . GLY A 1 88 ? 7.673 -3.565 -9.762 1.00 72.50 88 GLY A O 1
ATOM 667 N N . GLY A 1 89 ? 6.518 -3.067 -7.908 1.00 68.56 89 GLY A N 1
ATOM 668 C CA . GLY A 1 89 ? 5.438 -2.334 -8.562 1.00 68.56 89 GLY A CA 1
ATOM 669 C C . GLY A 1 89 ? 4.343 -3.182 -9.203 1.00 68.56 89 GLY A C 1
ATOM 670 O O . GLY A 1 89 ? 3.375 -2.614 -9.701 1.00 68.56 89 GLY A O 1
ATOM 671 N N . GLU A 1 90 ? 4.476 -4.505 -9.155 1.00 73.94 90 GLU A N 1
ATOM 672 C CA . GLU A 1 90 ? 3.509 -5.462 -9.701 1.00 73.94 90 GLU A CA 1
ATOM 673 C C . GLU A 1 90 ? 2.684 -6.103 -8.587 1.00 73.94 90 GLU A C 1
ATOM 675 O O . GLU A 1 90 ? 1.469 -6.228 -8.699 1.00 73.94 90 GLU A O 1
ATOM 680 N N . THR A 1 91 ? 3.327 -6.462 -7.474 1.00 82.69 91 THR A N 1
ATOM 681 C CA . THR A 1 91 ? 2.652 -7.110 -6.349 1.00 82.69 91 THR A CA 1
ATOM 682 C C . THR A 1 91 ? 2.380 -6.103 -5.244 1.00 82.69 91 THR A C 1
ATOM 684 O O . THR A 1 91 ? 3.306 -5.492 -4.701 1.00 82.69 91 THR A O 1
ATOM 687 N N . ILE A 1 92 ? 1.116 -5.977 -4.855 1.00 85.00 92 ILE A N 1
ATOM 688 C CA . ILE A 1 92 ? 0.674 -5.123 -3.754 1.00 85.00 92 ILE A CA 1
ATOM 689 C C . ILE A 1 92 ? 0.070 -6.031 -2.690 1.00 85.00 92 ILE A C 1
ATOM 691 O O . ILE A 1 92 ? -0.824 -6.826 -2.969 1.00 85.00 92 ILE A O 1
ATOM 695 N N . ARG A 1 93 ? 0.570 -5.934 -1.463 1.00 86.44 93 ARG A N 1
ATOM 696 C CA . ARG A 1 93 ? 0.038 -6.649 -0.301 1.00 86.44 93 ARG A CA 1
ATOM 697 C C . ARG A 1 93 ? -0.508 -5.629 0.673 1.00 86.44 93 ARG A C 1
ATOM 699 O O . ARG A 1 93 ? 0.176 -4.655 0.971 1.00 86.44 93 ARG A O 1
ATOM 706 N N . ILE A 1 94 ? -1.716 -5.847 1.158 1.00 85.44 94 ILE A N 1
ATOM 707 C CA . ILE A 1 94 ? -2.345 -4.985 2.150 1.00 85.44 94 ILE A CA 1
ATOM 708 C C . ILE A 1 94 ? -2.791 -5.866 3.296 1.00 85.44 94 ILE A C 1
ATOM 710 O O . ILE A 1 94 ? -3.535 -6.816 3.080 1.00 85.44 94 ILE A O 1
ATOM 714 N N . ALA A 1 95 ? -2.324 -5.545 4.493 1.00 83.88 95 ALA A N 1
ATOM 715 C CA . ALA A 1 95 ? -2.725 -6.209 5.717 1.00 83.88 95 ALA A CA 1
ATOM 716 C C . ALA A 1 95 ? -3.461 -5.213 6.606 1.00 83.88 95 ALA A C 1
ATOM 718 O O . ALA A 1 95 ? -2.996 -4.093 6.826 1.00 83.88 95 ALA A O 1
ATOM 719 N N . GLU A 1 96 ? -4.614 -5.609 7.123 1.00 78.75 96 GLU A N 1
ATOM 720 C CA . GLU A 1 96 ? -5.287 -4.854 8.168 1.00 78.75 96 GLU A CA 1
ATOM 721 C C . GLU A 1 96 ? -4.463 -4.912 9.458 1.00 78.75 96 GLU A C 1
ATOM 723 O O . GLU A 1 96 ? -4.261 -5.982 10.029 1.00 78.75 96 GLU A O 1
ATOM 728 N N . ASN A 1 97 ? -3.990 -3.760 9.941 1.00 69.88 97 ASN A N 1
ATOM 729 C CA . ASN A 1 97 ? -3.392 -3.657 11.266 1.00 69.88 97 ASN A CA 1
ATOM 730 C C . ASN A 1 97 ? -4.528 -3.414 12.263 1.00 69.88 97 ASN A C 1
ATOM 732 O O . ASN A 1 97 ? -4.645 -2.336 12.855 1.00 69.88 97 ASN A O 1
ATOM 736 N N . GLN A 1 98 ? -5.412 -4.403 12.413 1.00 58.59 98 GLN A N 1
ATOM 737 C CA . GLN A 1 98 ? -6.311 -4.389 13.554 1.00 58.59 98 GLN A CA 1
ATOM 738 C C . GLN A 1 98 ? -5.453 -4.640 14.801 1.00 58.59 98 GLN A C 1
ATOM 740 O O . GLN A 1 98 ? -4.785 -5.673 14.871 1.00 58.59 98 GLN A O 1
ATOM 745 N N . PRO A 1 99 ? -5.432 -3.730 15.797 1.00 52.97 99 PRO A N 1
ATOM 746 C CA . PRO A 1 99 ? -5.063 -4.169 17.136 1.00 52.97 99 PRO A CA 1
ATOM 747 C C . PRO A 1 99 ? -5.991 -5.341 17.487 1.00 52.97 99 PRO A C 1
ATOM 749 O O . PRO A 1 99 ? -7.143 -5.305 17.036 1.00 52.97 99 PRO A O 1
ATOM 752 N N . PRO A 1 100 ? -5.524 -6.362 18.237 1.00 53.12 100 PRO A N 1
ATOM 753 C CA . PRO A 1 100 ? -6.355 -7.505 18.601 1.00 53.12 100 PRO A CA 1
ATOM 754 C C . PRO A 1 100 ? -7.673 -6.940 19.105 1.00 53.12 100 PRO A C 1
ATOM 756 O O . PRO A 1 100 ? -7.675 -6.160 20.065 1.00 53.12 100 PRO A O 1
ATOM 759 N N . ARG A 1 101 ? -8.748 -7.191 18.340 1.00 49.50 101 ARG A N 1
ATOM 760 C CA . ARG A 1 101 ? -10.079 -6.633 18.585 1.00 49.50 101 ARG A CA 1
ATOM 761 C C . ARG A 1 101 ? -10.340 -6.925 20.040 1.00 49.50 101 ARG A C 1
ATOM 763 O O . ARG A 1 101 ? -10.412 -8.105 20.362 1.00 49.50 101 ARG A O 1
ATOM 770 N N . SER A 1 102 ? -10.336 -5.872 20.866 1.00 51.69 102 SER A N 1
ATOM 771 C CA . SER A 1 102 ? -10.264 -5.982 22.317 1.00 51.69 102 SER A CA 1
ATOM 772 C C . SER A 1 102 ? -11.118 -7.156 22.730 1.00 51.69 102 SER A C 1
ATOM 774 O O . SER A 1 102 ? -12.329 -7.114 22.506 1.00 51.69 102 SER A O 1
ATOM 776 N N . GLU A 1 103 ? -10.455 -8.219 23.191 1.00 50.69 103 GLU A N 1
ATOM 777 C CA . GLU A 1 103 ? -11.104 -9.352 23.822 1.00 50.69 103 GLU A CA 1
ATOM 778 C C . GLU A 1 103 ? -12.113 -8.707 24.762 1.00 50.69 103 GLU A C 1
ATOM 780 O O . GLU A 1 103 ? -11.714 -7.900 25.609 1.00 50.69 103 GLU A O 1
ATOM 785 N N . GLU A 1 104 ? -13.407 -8.874 24.471 1.00 48.88 104 GLU A N 1
ATOM 786 C CA . GLU A 1 104 ? -14.470 -8.322 25.295 1.00 48.88 104 GLU A CA 1
ATOM 787 C C . GLU A 1 104 ? -14.077 -8.645 26.729 1.00 48.88 104 GLU A C 1
ATOM 789 O O . GLU A 1 104 ? -13.992 -9.821 27.053 1.00 48.88 104 GLU A O 1
ATOM 794 N N . TYR A 1 105 ? -13.731 -7.647 27.547 1.00 55.59 105 TYR A N 1
ATOM 795 C CA . TYR A 1 105 ? -13.494 -7.866 28.967 1.00 55.59 105 TYR A CA 1
ATOM 796 C C . TYR A 1 105 ? -14.887 -8.028 29.572 1.00 55.59 105 TYR A C 1
ATOM 798 O O . TYR A 1 105 ? -15.552 -7.019 29.833 1.00 55.59 105 TYR A O 1
ATOM 806 N N . PRO A 1 106 ? -15.393 -9.260 29.758 1.00 57.47 106 PRO A N 1
ATOM 807 C CA . PRO A 1 106 ? -16.727 -9.471 30.263 1.00 57.47 106 PRO A CA 1
ATOM 808 C C . PRO A 1 106 ? -16.570 -9.436 31.779 1.00 57.47 106 PRO A C 1
ATOM 810 O O . PRO A 1 106 ? -16.193 -10.425 32.401 1.00 57.47 106 PRO A O 1
ATOM 813 N N 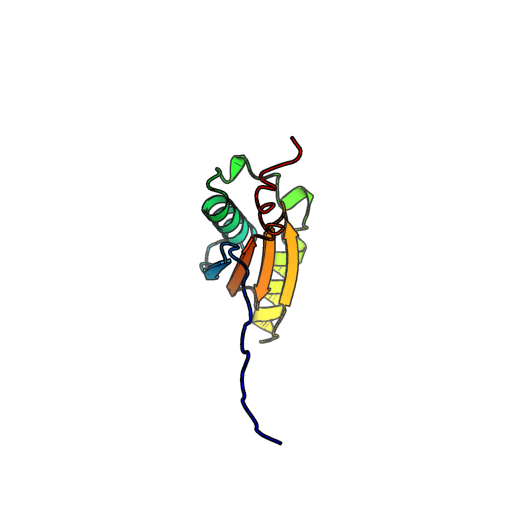. GLY A 1 107 ? -16.799 -8.272 32.373 1.00 57.19 107 GLY A N 1
ATOM 814 C CA . GLY A 1 107 ? -16.879 -8.150 33.825 1.00 57.19 107 GLY A CA 1
ATOM 815 C C . GLY A 1 107 ? -15.897 -7.153 34.406 1.00 57.19 107 GLY A C 1
ATOM 816 O O . GLY A 1 107 ? -14.842 -7.513 34.914 1.00 57.19 107 GLY A O 1
ATOM 817 N N . GLN A 1 108 ? -16.317 -5.898 34.420 1.00 52.66 108 GLN A N 1
ATOM 818 C CA . GLN A 1 108 ? -16.068 -5.037 35.570 1.00 52.66 108 GLN A CA 1
ATOM 819 C C . GLN A 1 108 ? -17.465 -4.635 36.059 1.00 52.66 108 GLN A C 1
ATOM 821 O O . GLN A 1 108 ? -17.995 -3.601 35.656 1.00 52.66 108 GLN A O 1
ATOM 826 N N . SER A 1 109 ? -18.103 -5.561 36.784 1.00 61.62 109 SER A N 1
ATOM 827 C CA . SER A 1 109 ? -19.353 -5.329 37.523 1.00 61.62 109 SER A CA 1
ATOM 828 C C . SER A 1 109 ? -19.077 -4.612 38.836 1.00 61.62 109 S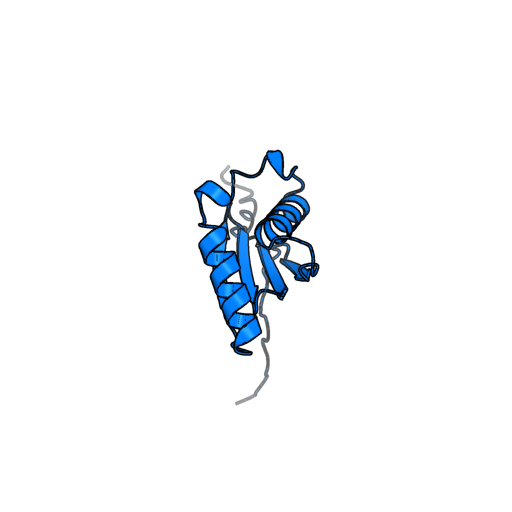ER A C 1
ATOM 830 O O . SER A 1 109 ? -18.005 -4.881 39.425 1.00 61.62 109 SER A O 1
#

Solvent-accessible surface area (backbone atoms only — not comparable to full-atom values): 6816 Å² total; per-residue (Å²): 141,82,89,82,84,80,84,88,63,84,68,74,70,87,39,64,67,49,77,46,73,51,52,97,88,53,54,66,68,55,50,49,41,52,48,54,16,64,73,71,72,48,56,62,88,73,50,75,59,62,71,80,80,40,65,60,66,60,52,53,51,52,26,55,53,18,59,76,62,77,38,86,47,74,49,76,50,77,53,98,59,25,41,39,36,37,39,45,65,41,42,37,37,37,33,41,59,65,67,80,73,72,72,78,79,88,75,89,126

Secondary structure (DSSP, 8-state):
-------------SPPEEEEEPPTTS-HHHHHHHHHHHHHT--TTTS--HHHHS-HHHHHHHHHHHHHTT---EEEEEETTEEEEEETTTEEEEEE-------------

Mean predicted aligned error: 12.04 Å

Sequence (109 aa):
MGRNGRGDRSATDGGAEVVVERGPEESLTRAILRSVAALKGVAERDLDTLYESVDVEALESLVRHSSARDSRVRVEFTFQGCTVVVRGGETIRIAENQPPRSEEYPGQS

Foldseek 3Di:
DDDDDDPPPPPPPPWDKDKDFADPPHQLQRRVLVVVCVRVVHDSVPFDRVVVVDPSVVVSVVLVVCLVVVHFDWDWDAGPQWIWIQTSSGMIMITRNDDNPPPPPPDPD

Organism: NCBI:txid926360

Radius of gyration: 17.91 Å; Cα contacts (8 Å, |Δi|>4): 122; chains: 1; bounding box: 36×47×55 Å

Ne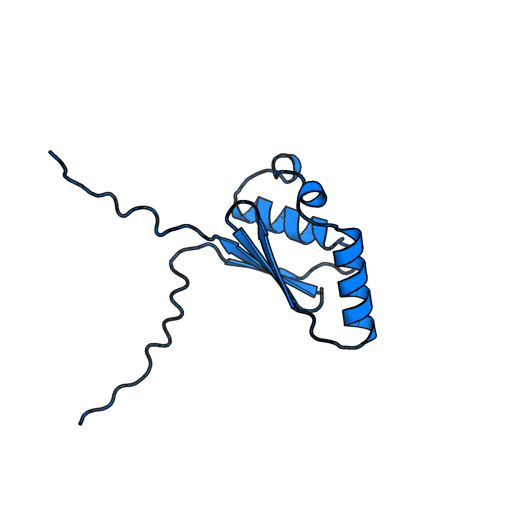arest PDB structures (foldseek):
  3fc7-assembly2_B  TM=4.274E-01  e=2.350E-01  Haloarcula marismortui
  2hz5-assembly2_B  TM=4.310E-01  e=1.345E+00  Homo sapiens
  2hz5-assembly2_A-2  TM=3.778E-01  e=1.263E+00  Homo sapiens
  4arz-assembly1_A  TM=4.009E-01  e=4.674E+00  Saccharomyces cerevisiae
  1q67-assembly1_B  TM=5.701E-01  e=9.871E+00  Saccharomyces cerevisiae